Protein AF-A0A2H0JVX8-F1 (afdb_monomer)

Foldseek 3Di:
DDPPFPDKWFKFKQFWPPDPDGDTDTFIWTHDLFWIWTDDPPDIDIGGLLQFPAWDDDDQWIWTARDPRTIMIIRTPPCPVVRVSSCVSSVHDDPVCPPPDD

Nearest PDB structures (foldseek):
  3gyo-assembly1_A  TM=6.810E-01  e=8.425E-04  Saccharomyces cerevisiae
  5c16-assembly4_D  TM=7.294E-01  e=4.761E-03  Homo sapiens
  8y8y-assembly1_A  TM=6.133E-01  e=1.041E-02  Homo sapiens
  4ifs-assembly1_A  TM=5.862E-01  e=1.301E-02  Homo sapiens
  8xgc-assembly1_M  TM=6.700E-01  e=1.087E-01  Saccharomyces cerevisiae

Structure (mmCIF, N/CA/C/O backbone):
data_AF-A0A2H0JVX8-F1
#
_entry.id   AF-A0A2H0JVX8-F1
#
loop_
_atom_site.group_PDB
_atom_site.id
_atom_site.type_symbol
_atom_site.label_atom_id
_atom_site.label_alt_id
_atom_site.label_comp_id
_atom_site.label_asym_id
_atom_site.label_entity_id
_atom_site.label_seq_id
_atom_site.pdbx_PDB_ins_code
_atom_site.Cartn_x
_atom_site.Cartn_y
_atom_site.Cartn_z
_atom_site.occupancy
_atom_site.B_iso_or_equiv
_atom_site.auth_seq_id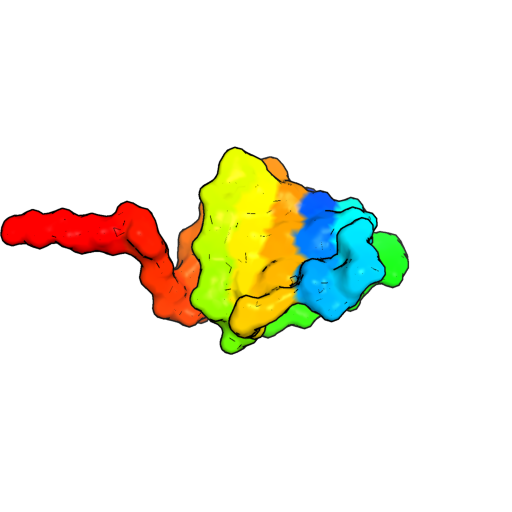
_atom_site.auth_comp_id
_atom_site.auth_asym_id
_atom_site.auth_atom_id
_atom_site.pdbx_PDB_model_num
ATOM 1 N N . MET A 1 1 ? -24.160 4.189 -13.301 1.00 36.66 1 MET A N 1
ATOM 2 C CA . MET A 1 1 ? -23.112 5.078 -12.747 1.00 36.66 1 MET A CA 1
ATOM 3 C C . MET A 1 1 ? -21.788 4.331 -12.751 1.00 36.66 1 MET A C 1
ATOM 5 O O . MET A 1 1 ? -21.650 3.356 -12.024 1.00 36.66 1 MET A O 1
ATOM 9 N N . SER A 1 2 ? -20.862 4.711 -13.632 1.00 34.97 2 SER A N 1
ATOM 10 C CA . SER A 1 2 ? -19.579 4.017 -13.789 1.00 34.97 2 SER A CA 1
ATOM 11 C C . SER A 1 2 ? -18.660 4.394 -12.623 1.00 34.97 2 SER A C 1
ATOM 13 O O . SER A 1 2 ? -18.287 5.560 -12.498 1.00 34.97 2 SER A O 1
ATOM 15 N N . ARG A 1 3 ? -18.339 3.439 -11.738 1.00 43.91 3 ARG A N 1
ATOM 16 C CA . ARG A 1 3 ? -17.329 3.616 -10.680 1.00 43.91 3 ARG A CA 1
ATOM 17 C C . ARG A 1 3 ? -15.962 3.730 -11.363 1.00 43.91 3 ARG A C 1
ATOM 19 O O . ARG A 1 3 ? -15.267 2.731 -11.528 1.00 43.91 3 ARG A O 1
ATOM 26 N N . LYS A 1 4 ? -15.609 4.929 -11.835 1.00 43.22 4 LYS A N 1
ATOM 27 C CA . LYS A 1 4 ? -14.263 5.244 -12.326 1.00 43.22 4 LYS A CA 1
ATOM 28 C C . LYS A 1 4 ? -13.296 4.991 -11.168 1.00 43.22 4 LYS A C 1
ATOM 30 O O . LYS A 1 4 ? -13.321 5.721 -10.183 1.00 43.22 4 LYS A O 1
ATOM 35 N N . GLY A 1 5 ? -12.518 3.912 -11.261 1.00 45.03 5 GLY A N 1
ATOM 36 C CA . GLY A 1 5 ? -11.388 3.680 -10.366 1.00 45.03 5 GLY A CA 1
ATOM 37 C C . GLY A 1 5 ? -10.458 4.886 -10.429 1.00 45.03 5 GLY A C 1
ATOM 38 O O . GLY A 1 5 ? -10.203 5.397 -11.522 1.00 45.03 5 GLY A O 1
ATOM 39 N N . SER A 1 6 ? -10.038 5.360 -9.261 1.00 50.28 6 SER A N 1
ATOM 40 C CA . SER A 1 6 ? -9.131 6.495 -9.126 1.00 50.28 6 SER A CA 1
ATOM 41 C C . SER A 1 6 ? -7.814 6.205 -9.858 1.00 50.28 6 SER A C 1
ATOM 43 O O . SER A 1 6 ? -7.274 5.104 -9.749 1.00 50.28 6 SER A O 1
ATOM 45 N N . ASP A 1 7 ? -7.407 7.192 -10.656 1.00 56.41 7 ASP A N 1
ATOM 46 C CA . ASP A 1 7 ? -6.214 7.392 -11.488 1.00 56.41 7 ASP A CA 1
ATOM 47 C C . ASP A 1 7 ? -5.175 6.266 -11.609 1.00 56.41 7 ASP A C 1
ATOM 49 O O . ASP A 1 7 ? -4.658 5.740 -10.634 1.00 56.41 7 ASP A O 1
ATOM 53 N N . ASN A 1 8 ? -4.756 5.971 -12.845 1.00 52.06 8 ASN A N 1
ATOM 54 C CA . ASN A 1 8 ? -3.532 5.207 -13.093 1.00 52.06 8 ASN A CA 1
ATOM 55 C C . ASN A 1 8 ? -2.321 6.067 -12.714 1.00 52.06 8 ASN A C 1
ATOM 57 O O . ASN A 1 8 ? -2.097 7.107 -13.331 1.00 52.06 8 ASN A O 1
ATOM 61 N N . ALA A 1 9 ? -1.504 5.611 -11.769 1.00 57.34 9 ALA A N 1
ATOM 62 C CA . ALA A 1 9 ? -0.262 6.285 -11.410 1.00 57.34 9 ALA A CA 1
ATOM 63 C C . ALA A 1 9 ? 0.949 5.384 -11.696 1.00 57.34 9 ALA A C 1
ATOM 65 O O . ALA A 1 9 ? 0.907 4.164 -11.508 1.00 57.34 9 ALA A O 1
ATOM 66 N N . ALA A 1 10 ? 2.030 5.990 -12.191 1.00 53.38 10 ALA A N 1
ATOM 67 C CA . ALA A 1 10 ? 3.323 5.327 -12.327 1.00 53.38 10 ALA A CA 1
ATOM 68 C C . ALA A 1 10 ? 3.941 5.155 -10.935 1.00 53.38 10 ALA A C 1
ATOM 70 O O . ALA A 1 10 ? 3.980 6.108 -10.151 1.00 53.38 10 ALA A O 1
ATOM 71 N N . VAL A 1 11 ? 4.389 3.941 -10.618 1.00 56.66 11 VAL A N 1
ATOM 72 C CA . VAL A 1 11 ? 4.792 3.554 -9.264 1.00 56.66 11 VAL A CA 1
ATOM 73 C C . VAL A 1 11 ? 6.143 2.866 -9.281 1.00 56.66 11 VAL A C 1
ATOM 75 O O . VAL A 1 11 ? 6.342 1.880 -9.982 1.00 56.66 11 VAL A O 1
ATOM 78 N N . ILE A 1 12 ? 7.058 3.365 -8.456 1.00 53.03 12 ILE A N 1
ATOM 79 C CA . ILE A 1 12 ? 8.266 2.651 -8.054 1.00 53.03 12 ILE A CA 1
ATOM 80 C C . ILE A 1 12 ? 7.937 1.993 -6.714 1.00 53.03 12 ILE A C 1
ATOM 82 O O . ILE A 1 12 ? 7.868 2.665 -5.685 1.00 53.03 12 ILE A O 1
ATOM 86 N N . MET A 1 13 ? 7.664 0.693 -6.710 1.00 57.22 13 MET A N 1
ATOM 87 C CA . MET A 1 13 ? 7.434 -0.050 -5.476 1.00 57.22 13 MET A CA 1
ATOM 88 C C . MET A 1 13 ? 8.758 -0.406 -4.814 1.00 57.22 13 MET A C 1
ATOM 90 O O . MET A 1 13 ? 9.716 -0.807 -5.469 1.00 57.22 13 MET A O 1
ATOM 94 N N . LYS A 1 14 ? 8.747 -0.374 -3.490 1.00 56.06 14 LYS A N 1
ATOM 95 C CA . LYS A 1 14 ? 9.635 -1.097 -2.592 1.00 56.06 14 LYS A CA 1
ATOM 96 C C . LYS A 1 14 ? 8.724 -2.008 -1.767 1.00 56.06 14 LYS A C 1
ATOM 98 O O . LYS A 1 14 ? 8.123 -1.600 -0.770 1.00 56.06 14 LYS A O 1
ATOM 103 N N . ALA A 1 15 ? 8.508 -3.208 -2.290 1.00 50.78 15 ALA A N 1
ATOM 104 C CA . ALA A 1 15 ? 7.472 -4.116 -1.823 1.00 50.78 15 ALA A CA 1
ATOM 105 C C . ALA A 1 15 ? 8.066 -5.099 -0.811 1.00 50.78 15 ALA A C 1
ATOM 107 O O . ALA A 1 15 ? 9.012 -5.813 -1.124 1.00 50.78 15 ALA A O 1
ATOM 108 N N . ARG A 1 16 ? 7.495 -5.121 0.395 1.00 50.03 16 ARG A N 1
ATOM 109 C CA . ARG A 1 16 ? 7.762 -6.059 1.496 1.00 50.03 16 ARG A CA 1
ATOM 110 C C . ARG A 1 16 ? 9.132 -5.990 2.178 1.00 50.03 16 ARG A C 1
ATOM 112 O O . ARG A 1 16 ? 10.144 -6.467 1.691 1.00 50.03 16 ARG A O 1
ATOM 119 N N . VAL A 1 17 ? 9.095 -5.540 3.433 1.00 49.97 17 VAL A N 1
ATOM 120 C CA . VAL A 1 17 ? 10.177 -5.675 4.435 1.00 49.97 17 VAL A CA 1
ATOM 121 C C . VAL A 1 17 ? 9.988 -6.945 5.292 1.00 49.97 17 VAL A C 1
ATOM 123 O O . VAL A 1 17 ? 10.467 -7.022 6.413 1.00 49.97 17 VAL A O 1
ATOM 126 N N . ARG A 1 18 ? 9.242 -7.950 4.807 1.00 44.62 18 ARG A N 1
ATOM 127 C CA . ARG A 1 18 ? 8.984 -9.198 5.559 1.00 44.62 18 ARG A CA 1
ATOM 128 C C . ARG A 1 18 ? 10.061 -10.272 5.365 1.00 44.62 18 ARG A C 1
ATOM 130 O O . ARG A 1 18 ? 10.082 -11.254 6.093 1.00 44.62 18 ARG A O 1
ATOM 137 N N . VAL A 1 19 ? 10.953 -10.081 4.397 1.00 43.62 19 VAL A N 1
ATOM 138 C CA . VAL A 1 19 ? 12.059 -10.988 4.065 1.00 43.62 19 VAL A CA 1
ATOM 139 C C . VAL A 1 19 ? 13.337 -10.144 4.034 1.00 43.62 19 VAL A C 1
ATOM 141 O O . VAL A 1 19 ? 13.265 -8.994 3.591 1.00 43.62 19 VAL A O 1
ATOM 144 N N . PRO A 1 20 ? 14.507 -10.637 4.479 1.00 38.22 20 PRO A N 1
ATOM 145 C CA . PRO A 1 20 ? 15.765 -9.936 4.251 1.00 38.22 20 PRO A CA 1
ATOM 146 C C . PRO A 1 20 ? 16.001 -9.851 2.736 1.00 38.22 20 PRO A C 1
ATOM 148 O O . PRO A 1 20 ? 16.396 -10.821 2.099 1.00 38.22 20 PRO A O 1
ATOM 151 N N . GLY A 1 21 ? 15.663 -8.709 2.141 1.00 51.28 21 GLY A N 1
ATOM 152 C CA . GLY A 1 21 ? 15.678 -8.522 0.694 1.00 51.28 21 GLY A CA 1
ATOM 153 C C . GLY A 1 21 ? 14.707 -7.427 0.283 1.00 51.28 21 GLY A C 1
ATOM 154 O O . GLY A 1 21 ? 13.513 -7.653 0.131 1.00 51.28 21 GLY A O 1
ATOM 155 N N . MET A 1 22 ? 15.222 -6.212 0.131 1.00 57.47 22 MET A N 1
ATOM 156 C CA . MET A 1 22 ? 14.468 -5.092 -0.416 1.00 57.47 22 MET A CA 1
ATOM 157 C C . MET A 1 22 ? 14.442 -5.222 -1.942 1.00 57.47 22 MET A C 1
ATOM 159 O O . MET A 1 22 ? 15.473 -5.020 -2.580 1.00 57.47 22 MET A O 1
ATOM 163 N N . PHE A 1 23 ? 13.285 -5.529 -2.528 1.00 57.16 23 PHE A N 1
ATOM 164 C CA . PHE A 1 23 ? 13.125 -5.556 -3.983 1.00 57.16 23 PHE A CA 1
ATOM 165 C C . PHE A 1 23 ? 12.432 -4.280 -4.469 1.00 57.16 23 PHE A C 1
ATOM 167 O O . PHE A 1 23 ? 11.440 -3.831 -3.885 1.00 57.16 23 PHE A O 1
ATOM 174 N N . PHE A 1 24 ? 12.977 -3.691 -5.534 1.00 62.16 24 PHE A N 1
ATOM 175 C CA . PHE A 1 24 ? 12.376 -2.559 -6.230 1.00 62.16 24 PHE A CA 1
ATOM 176 C C . PHE A 1 24 ? 11.648 -3.062 -7.471 1.00 62.16 24 PHE A C 1
ATOM 178 O O . PHE A 1 24 ? 12.231 -3.795 -8.266 1.00 62.16 24 PHE A O 1
ATOM 185 N N . ILE A 1 25 ? 10.392 -2.659 -7.641 1.00 63.50 25 ILE A N 1
ATOM 186 C CA . ILE A 1 25 ? 9.585 -3.000 -8.816 1.00 63.50 25 ILE A CA 1
ATOM 187 C C . ILE A 1 25 ? 9.158 -1.696 -9.475 1.00 63.50 25 ILE A C 1
ATOM 189 O O . ILE A 1 25 ? 8.607 -0.812 -8.820 1.00 63.50 25 ILE A O 1
ATOM 193 N N . PHE A 1 26 ? 9.415 -1.565 -10.771 1.00 67.94 26 PHE A N 1
ATOM 194 C CA . PHE A 1 26 ? 9.018 -0.402 -11.556 1.00 67.94 26 PHE A CA 1
ATOM 195 C C . PHE A 1 26 ? 7.767 -0.768 -12.333 1.00 67.94 26 PHE A C 1
ATOM 197 O O . PHE A 1 26 ? 7.814 -1.652 -13.171 1.00 67.94 26 PHE A O 1
ATOM 204 N N . GLY A 1 27 ? 6.638 -0.123 -12.061 1.00 74.88 27 GLY A N 1
ATOM 205 C CA . GLY A 1 27 ? 5.389 -0.545 -12.675 1.00 74.88 27 GLY A CA 1
ATOM 206 C C . GLY A 1 27 ? 4.282 0.490 -12.611 1.00 74.88 27 GLY A C 1
ATOM 207 O O . GLY A 1 27 ? 4.489 1.692 -12.433 1.00 74.88 27 GLY A O 1
ATOM 208 N N . ARG A 1 28 ? 3.061 0.002 -12.788 1.00 79.69 28 ARG A N 1
ATOM 209 C CA . ARG A 1 28 ? 1.829 0.775 -12.635 1.00 79.69 28 ARG A CA 1
ATOM 210 C C . ARG A 1 28 ? 1.097 0.279 -11.408 1.00 79.69 28 ARG A C 1
ATOM 212 O O . ARG A 1 28 ? 0.988 -0.931 -11.219 1.00 79.69 28 ARG A O 1
ATOM 219 N N . ALA A 1 29 ? 0.540 1.200 -10.635 1.00 82.06 29 ALA A N 1
ATOM 220 C CA . ALA A 1 29 ? -0.442 0.865 -9.620 1.00 82.06 29 ALA A CA 1
ATOM 221 C C . ALA A 1 29 ? -1.785 1.484 -9.970 1.00 82.06 29 ALA A C 1
ATOM 223 O O . ALA A 1 29 ? -1.875 2.566 -10.558 1.00 82.06 29 ALA A O 1
ATOM 224 N N . ARG A 1 30 ? -2.836 0.792 -9.545 1.00 85.81 30 ARG A N 1
ATOM 225 C CA . ARG A 1 30 ? -4.211 1.257 -9.626 1.00 85.81 30 ARG A CA 1
ATOM 226 C C . ARG A 1 30 ? -4.888 1.081 -8.277 1.00 85.81 30 ARG A C 1
ATOM 228 O O . ARG A 1 30 ? -4.897 -0.027 -7.738 1.00 85.81 30 ARG A O 1
ATOM 235 N N . LEU A 1 31 ? -5.489 2.155 -7.780 1.00 85.88 31 LEU A N 1
ATOM 236 C CA . LEU A 1 31 ? -6.329 2.133 -6.593 1.00 85.88 31 LEU A CA 1
ATOM 237 C C . LEU A 1 31 ? -7.769 1.834 -7.010 1.00 85.88 31 LEU A C 1
ATOM 239 O O . LEU A 1 31 ? -8.389 2.563 -7.784 1.00 85.88 31 LEU A O 1
ATOM 243 N N . LEU A 1 32 ? -8.304 0.731 -6.505 1.00 88.25 32 LEU A N 1
ATOM 244 C CA . LEU A 1 32 ? -9.717 0.398 -6.597 1.00 88.25 32 LEU A CA 1
ATOM 245 C C . LEU A 1 32 ? -10.385 0.600 -5.238 1.00 88.25 32 LEU A C 1
ATOM 247 O O . LEU A 1 32 ? -9.728 0.763 -4.217 1.00 88.25 32 LEU A O 1
ATOM 251 N N . HIS A 1 33 ? -11.714 0.548 -5.244 1.00 87.69 33 HIS A N 1
ATOM 252 C CA . HIS A 1 33 ? -12.537 0.726 -4.048 1.00 87.69 33 HIS A CA 1
ATOM 253 C C . HIS A 1 33 ? -12.252 -0.271 -2.911 1.00 87.69 33 HIS A C 1
ATOM 255 O O . HIS A 1 33 ? -12.591 0.015 -1.772 1.00 87.69 33 HIS A O 1
ATOM 261 N N . ASP A 1 34 ? -11.672 -1.433 -3.211 1.00 89.69 34 ASP A N 1
ATOM 262 C CA . ASP A 1 34 ? -11.468 -2.537 -2.269 1.00 89.69 34 ASP A CA 1
ATOM 263 C C . ASP A 1 34 ? -10.030 -3.077 -2.252 1.00 89.69 34 ASP A C 1
ATOM 265 O O . ASP A 1 34 ? -9.679 -3.893 -1.400 1.00 89.69 34 ASP A O 1
ATOM 269 N N . ARG A 1 35 ? -9.186 -2.656 -3.198 1.00 90.00 35 ARG A N 1
ATOM 270 C CA . ARG A 1 35 ? -7.828 -3.183 -3.358 1.00 90.00 35 ARG A CA 1
ATOM 271 C C . ARG A 1 35 ? -6.914 -2.221 -4.104 1.00 90.00 35 ARG A C 1
ATOM 273 O O . ARG A 1 35 ? -7.365 -1.410 -4.910 1.00 90.00 35 ARG A O 1
ATOM 280 N N . ILE A 1 36 ? -5.616 -2.402 -3.927 1.00 88.38 36 ILE A N 1
ATOM 281 C CA . ILE A 1 36 ? -4.578 -1.809 -4.767 1.00 88.38 36 ILE A CA 1
ATOM 282 C C . ILE A 1 36 ? -4.023 -2.920 -5.648 1.00 88.38 36 ILE A C 1
ATOM 284 O O . ILE A 1 36 ? -3.720 -4.012 -5.173 1.00 88.38 36 ILE A O 1
ATOM 288 N N . ILE A 1 37 ? -3.927 -2.661 -6.947 1.00 87.69 37 ILE A N 1
ATOM 289 C CA . ILE A 1 37 ? -3.319 -3.586 -7.903 1.00 87.69 37 ILE A CA 1
ATOM 290 C C . ILE A 1 37 ? -2.021 -2.967 -8.367 1.00 87.69 37 ILE A C 1
ATOM 292 O O . ILE A 1 37 ? -2.027 -1.811 -8.787 1.00 87.69 37 ILE A O 1
ATOM 296 N N . ILE A 1 38 ? -0.945 -3.743 -8.339 1.00 83.75 38 ILE A N 1
ATOM 297 C CA . ILE A 1 38 ? 0.353 -3.298 -8.813 1.00 83.75 38 ILE A CA 1
ATOM 298 C C . ILE A 1 38 ? 0.887 -4.293 -9.830 1.00 83.75 38 ILE A C 1
ATOM 300 O O . ILE A 1 38 ? 0.817 -5.504 -9.628 1.00 83.75 38 ILE A O 1
ATOM 304 N N . THR A 1 39 ? 1.335 -3.776 -10.966 1.00 82.62 39 THR A N 1
ATOM 305 C CA . THR A 1 39 ? 1.706 -4.572 -12.137 1.00 82.62 39 THR A CA 1
ATOM 306 C C . THR A 1 39 ? 2.966 -4.032 -12.789 1.00 82.62 39 THR A C 1
ATOM 308 O O . THR A 1 39 ? 3.055 -2.831 -13.047 1.00 82.62 39 THR A O 1
ATOM 311 N N . ASP A 1 40 ? 3.870 -4.939 -13.129 1.00 81.94 40 ASP A N 1
ATOM 312 C CA . ASP A 1 40 ? 5.017 -4.762 -14.023 1.00 81.94 40 ASP A CA 1
ATOM 313 C C . ASP A 1 40 ? 5.050 -5.946 -15.021 1.00 81.94 40 ASP A C 1
ATOM 315 O O . ASP A 1 40 ? 4.237 -6.866 -14.916 1.00 81.94 40 ASP A O 1
ATOM 319 N N . LEU A 1 41 ? 5.958 -5.931 -15.999 1.00 78.19 41 LEU A N 1
ATOM 320 C CA . LEU A 1 41 ? 6.145 -6.947 -17.042 1.00 78.19 41 LEU A CA 1
ATOM 321 C C . LEU A 1 41 ? 6.130 -8.392 -16.522 1.00 78.19 41 LEU A C 1
ATOM 323 O O . LEU A 1 41 ? 5.557 -9.260 -17.176 1.00 78.19 41 LEU A O 1
ATOM 327 N N . PHE A 1 42 ? 6.715 -8.648 -15.350 1.00 79.62 42 PHE A N 1
ATOM 328 C CA . PHE A 1 42 ? 6.819 -9.996 -14.769 1.00 79.62 42 PHE A CA 1
ATOM 329 C C . PHE A 1 42 ? 6.241 -10.102 -13.358 1.00 79.62 42 PHE A C 1
ATOM 331 O O . PHE A 1 42 ? 6.421 -11.114 -12.682 1.00 79.62 42 PHE A O 1
ATOM 338 N N . TYR A 1 43 ? 5.557 -9.059 -12.892 1.00 78.69 43 TYR A N 1
ATOM 339 C CA . TYR A 1 43 ? 5.116 -8.966 -11.511 1.00 78.69 43 TYR A CA 1
ATOM 340 C C . TYR A 1 43 ? 3.674 -8.489 -11.420 1.00 78.69 43 TYR A C 1
ATOM 342 O O . TYR A 1 43 ? 3.273 -7.523 -12.069 1.00 78.69 43 TYR A O 1
ATOM 350 N N . ARG A 1 44 ? 2.892 -9.147 -10.564 1.00 85.38 44 ARG A N 1
ATOM 351 C CA . ARG A 1 44 ? 1.544 -8.712 -10.214 1.00 85.38 44 ARG A CA 1
ATOM 352 C C . ARG A 1 44 ? 1.286 -8.952 -8.737 1.00 85.38 44 ARG A C 1
ATOM 354 O O . ARG A 1 44 ? 1.310 -10.091 -8.285 1.00 85.38 44 ARG A O 1
ATOM 361 N N . GLU A 1 45 ? 0.937 -7.888 -8.030 1.00 83.06 45 GLU A N 1
ATOM 362 C CA . GLU A 1 45 ? 0.518 -7.932 -6.633 1.00 83.06 45 GLU A CA 1
ATOM 363 C C . GLU A 1 45 ? -0.860 -7.297 -6.472 1.00 83.06 45 GLU A C 1
ATOM 365 O O . GLU A 1 45 ? -1.222 -6.330 -7.149 1.00 83.06 45 GLU A O 1
ATOM 370 N N . VAL A 1 46 ? -1.654 -7.886 -5.584 1.00 87.62 46 VAL A N 1
ATOM 371 C CA . VAL A 1 46 ? -2.960 -7.370 -5.192 1.00 87.62 46 VAL A CA 1
ATOM 372 C C . VAL A 1 46 ? -2.943 -7.221 -3.684 1.00 87.62 46 VAL A C 1
ATOM 374 O O . VAL A 1 46 ? -2.775 -8.207 -2.978 1.00 87.62 46 VAL A O 1
ATOM 377 N N . ILE A 1 47 ? -3.136 -5.993 -3.219 1.00 87.25 47 ILE A N 1
ATOM 378 C CA . ILE A 1 47 ? -3.179 -5.637 -1.804 1.00 87.25 47 ILE A CA 1
ATOM 379 C C . ILE A 1 47 ? -4.638 -5.340 -1.452 1.00 87.25 47 ILE A C 1
ATOM 381 O O . ILE A 1 47 ? -5.175 -4.331 -1.925 1.00 87.25 47 ILE A O 1
ATOM 385 N N . PRO A 1 48 ? -5.314 -6.187 -0.664 1.00 90.25 48 PRO A N 1
ATOM 386 C CA . PRO A 1 48 ? -6.654 -5.892 -0.173 1.00 90.25 48 PRO A CA 1
ATOM 387 C C . PRO A 1 48 ? -6.637 -4.676 0.757 1.00 90.25 48 PRO A C 1
ATOM 389 O O . PRO A 1 48 ? -5.817 -4.594 1.670 1.00 90.25 48 PRO A O 1
ATOM 392 N N . LEU A 1 49 ? -7.567 -3.734 0.575 1.00 89.69 49 LEU A N 1
ATOM 393 C CA . LEU A 1 49 ? -7.665 -2.569 1.464 1.00 89.69 49 LEU A CA 1
ATOM 394 C C . LEU A 1 49 ? -8.074 -2.950 2.893 1.00 89.69 49 LEU A C 1
ATOM 396 O O . LEU A 1 49 ? -7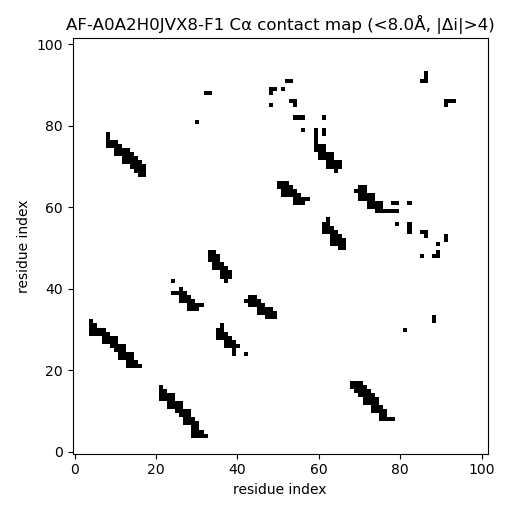.770 -2.215 3.826 1.00 89.69 49 LEU A O 1
ATOM 400 N N . SER A 1 50 ? -8.704 -4.114 3.075 1.00 89.88 50 SER A N 1
ATOM 401 C CA . SER A 1 50 ? -9.026 -4.682 4.389 1.00 89.88 50 SER A CA 1
ATOM 402 C C . SER A 1 50 ? -7.797 -5.050 5.222 1.00 89.88 50 SER A C 1
ATOM 404 O O . SER A 1 50 ? -7.912 -5.181 6.435 1.00 89.88 50 SER A O 1
ATOM 406 N N . GLU A 1 51 ? -6.637 -5.240 4.589 1.00 89.50 51 GLU A N 1
ATOM 407 C CA . GLU A 1 51 ? -5.379 -5.524 5.287 1.00 89.50 51 GLU A CA 1
ATOM 408 C C . GLU A 1 51 ? -4.662 -4.236 5.706 1.00 89.50 51 GLU A C 1
ATOM 410 O O . GLU A 1 51 ? -3.791 -4.262 6.568 1.00 89.50 51 GLU A O 1
ATOM 415 N N . VAL A 1 52 ? -5.025 -3.082 5.139 1.00 89.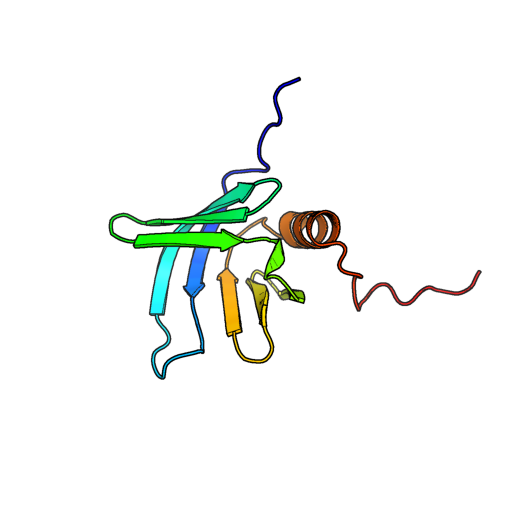75 52 VAL A N 1
ATOM 416 C CA . VAL A 1 52 ? -4.318 -1.827 5.398 1.00 89.75 52 VAL A CA 1
ATOM 417 C C . VAL A 1 52 ? -4.630 -1.311 6.803 1.00 89.75 52 VAL A C 1
ATOM 419 O O . VAL A 1 52 ? -5.746 -0.896 7.103 1.00 89.75 52 VAL A O 1
ATOM 422 N N . THR A 1 53 ? -3.609 -1.268 7.656 1.00 90.06 53 THR A N 1
ATOM 423 C CA . THR A 1 53 ? -3.700 -0.783 9.041 1.00 90.06 53 THR A CA 1
ATOM 424 C C . THR A 1 53 ? -3.251 0.665 9.199 1.00 90.06 53 THR A C 1
ATOM 426 O O . THR A 1 53 ? -3.670 1.348 10.130 1.00 90.06 53 THR A O 1
ATOM 429 N N . ALA A 1 54 ? -2.397 1.156 8.300 1.00 88.50 54 ALA A N 1
ATOM 430 C CA . ALA A 1 54 ? -1.946 2.541 8.298 1.00 88.50 54 ALA A CA 1
ATOM 431 C C . ALA A 1 54 ? -1.493 2.971 6.903 1.00 88.50 54 ALA A C 1
ATOM 433 O O . ALA A 1 54 ? -0.974 2.171 6.124 1.00 88.50 54 ALA A O 1
ATOM 434 N N . VAL A 1 55 ? -1.625 4.266 6.618 1.00 88.25 55 VAL A N 1
ATOM 435 C CA . VAL A 1 55 ? -1.071 4.882 5.413 1.00 88.25 55 VAL A CA 1
ATOM 436 C C . VAL A 1 55 ? -0.455 6.235 5.746 1.00 88.25 55 VAL A C 1
ATOM 438 O O . VAL A 1 55 ? -1.046 7.055 6.450 1.00 88.25 55 VAL A O 1
ATOM 441 N N . THR A 1 56 ? 0.756 6.471 5.252 1.00 86.88 56 THR A N 1
ATOM 442 C CA . THR A 1 56 ? 1.475 7.737 5.430 1.00 86.88 56 THR A CA 1
ATOM 443 C C . THR A 1 56 ? 2.041 8.215 4.101 1.00 86.88 56 THR A C 1
ATOM 445 O O . THR A 1 56 ? 2.322 7.415 3.211 1.00 86.88 56 THR A O 1
ATOM 448 N N . TRP A 1 57 ? 2.183 9.530 3.961 1.00 84.56 57 TRP A N 1
ATOM 449 C CA . TRP A 1 57 ? 2.780 10.169 2.792 1.00 84.56 57 TRP A CA 1
ATOM 450 C C . TRP A 1 57 ? 3.977 11.002 3.246 1.00 84.56 57 TRP A C 1
ATOM 452 O O . TRP A 1 57 ? 3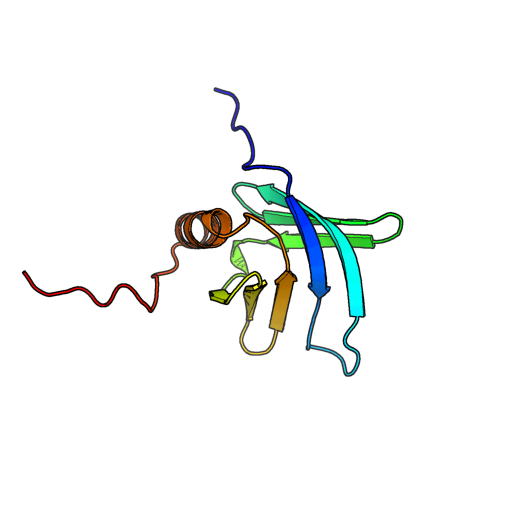.814 11.880 4.095 1.00 84.56 57 TRP A O 1
ATOM 462 N N . GLN A 1 58 ? 5.166 10.725 2.712 1.00 82.19 58 GLN A N 1
ATOM 463 C CA . GLN A 1 58 ? 6.393 11.453 3.037 1.00 82.19 58 GLN A CA 1
ATOM 464 C C . GLN A 1 58 ? 7.159 11.803 1.756 1.00 82.19 58 GLN A C 1
ATOM 466 O O . GLN A 1 58 ? 7.677 10.922 1.073 1.00 82.19 58 GLN A O 1
ATOM 471 N N . GLY A 1 59 ? 7.253 13.098 1.440 1.00 80.94 59 GLY A N 1
ATOM 472 C CA . GLY A 1 59 ? 7.888 13.584 0.212 1.00 80.94 59 GLY A CA 1
ATOM 473 C C . GLY A 1 59 ? 7.118 13.134 -1.032 1.00 80.94 59 GLY A C 1
ATOM 474 O O . GLY A 1 59 ? 6.119 13.748 -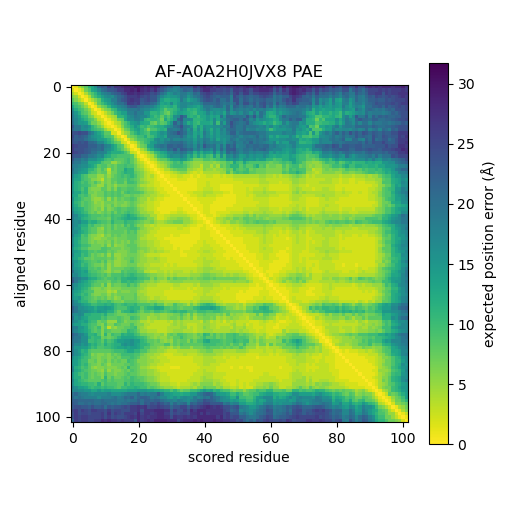1.394 1.00 80.94 59 GLY A O 1
ATOM 475 N N . GLU A 1 60 ? 7.573 12.040 -1.644 1.00 78.94 60 GLU A N 1
ATOM 476 C CA . GLU A 1 60 ? 6.950 11.377 -2.805 1.00 78.94 60 GLU A CA 1
ATOM 477 C C . GLU A 1 60 ? 6.661 9.882 -2.548 1.00 78.94 60 GLU A C 1
ATOM 479 O O . GLU A 1 60 ? 6.425 9.110 -3.480 1.00 78.94 60 GLU A O 1
ATOM 484 N N . GLU A 1 61 ? 6.736 9.450 -1.287 1.00 81.94 61 GLU A N 1
ATOM 485 C CA . GLU A 1 61 ? 6.543 8.062 -0.874 1.00 81.94 61 GLU A CA 1
ATOM 486 C C . GLU A 1 61 ? 5.217 7.885 -0.133 1.00 81.94 61 GLU A C 1
ATOM 488 O O . GLU A 1 61 ? 5.015 8.428 0.955 1.00 81.94 61 GLU A O 1
ATOM 493 N N . LEU A 1 62 ? 4.344 7.053 -0.693 1.00 84.12 62 LEU A N 1
ATOM 494 C CA . LEU A 1 62 ? 3.188 6.480 -0.025 1.00 84.12 62 LEU A CA 1
ATOM 495 C C . LEU A 1 62 ? 3.625 5.197 0.680 1.00 84.12 62 LEU A C 1
ATOM 497 O O . LEU A 1 62 ? 4.067 4.241 0.047 1.00 84.12 62 LEU A O 1
ATOM 501 N N . ARG A 1 63 ? 3.503 5.156 2.000 1.00 85.06 63 ARG A N 1
ATOM 502 C CA . ARG A 1 63 ? 3.812 3.968 2.798 1.00 85.06 63 ARG A CA 1
ATOM 503 C C . ARG A 1 63 ? 2.519 3.378 3.319 1.00 85.06 63 ARG A C 1
ATOM 505 O O . ARG A 1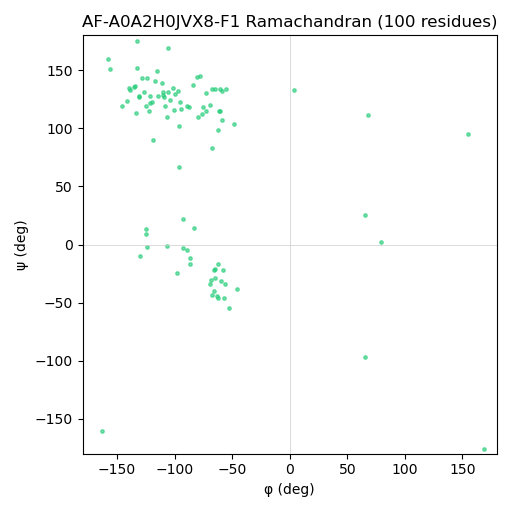 63 ? 1.740 4.091 3.945 1.00 85.06 63 ARG A O 1
ATOM 512 N N . ILE A 1 64 ? 2.321 2.094 3.069 1.00 86.12 64 ILE A N 1
ATOM 513 C CA . ILE A 1 64 ? 1.123 1.330 3.398 1.00 86.12 64 ILE A CA 1
ATOM 514 C C . ILE A 1 64 ? 1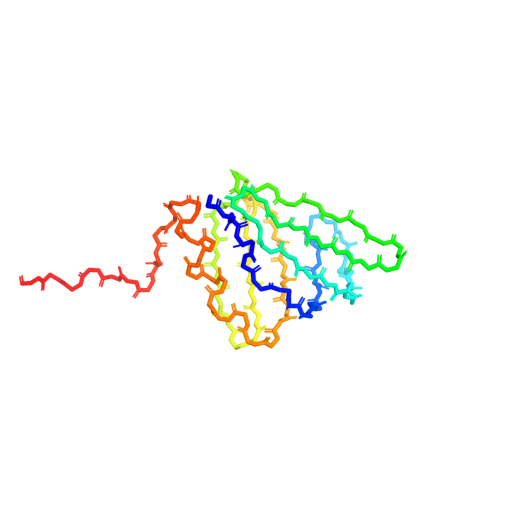.544 0.204 4.342 1.00 86.12 64 ILE A C 1
ATOM 516 O O . ILE A 1 64 ? 2.408 -0.601 4.001 1.00 86.12 64 ILE A O 1
ATOM 520 N N . SER A 1 65 ? 0.954 0.147 5.529 1.00 87.19 65 SER A N 1
ATOM 521 C CA . SER A 1 65 ? 1.146 -0.953 6.478 1.00 87.19 65 SER A CA 1
ATOM 522 C C . SER A 1 65 ? -0.001 -1.948 6.328 1.00 87.19 65 SER A C 1
ATOM 524 O O . SER A 1 65 ? -1.149 -1.518 6.312 1.00 87.19 65 SER A O 1
ATOM 526 N N . LEU A 1 66 ? 0.296 -3.247 6.234 1.00 83.69 66 LEU A N 1
ATOM 527 C CA . LEU A 1 66 ? -0.699 -4.324 6.054 1.00 83.69 66 LEU A CA 1
ATOM 528 C C . LEU A 1 66 ? -0.924 -5.172 7.325 1.00 83.69 66 LEU A C 1
ATOM 530 O O . LEU A 1 66 ? -1.699 -6.119 7.354 1.00 83.69 66 LEU A O 1
ATOM 534 N N . GLY A 1 67 ? -0.190 -4.865 8.394 1.00 74.56 67 GLY A N 1
ATOM 535 C CA . GLY A 1 67 ? -0.152 -5.631 9.638 1.00 74.56 67 GLY A CA 1
ATOM 536 C C . GLY A 1 67 ? 0.999 -5.149 10.526 1.00 74.56 67 GLY A C 1
ATOM 537 O O . GLY A 1 67 ? 1.678 -4.189 10.152 1.00 74.56 67 GLY A O 1
ATOM 538 N N . PRO A 1 68 ? 1.254 -5.787 11.683 1.00 69.31 68 PRO A N 1
ATOM 539 C CA . PRO A 1 68 ? 2.252 -5.310 12.648 1.00 69.31 68 PRO A CA 1
ATOM 540 C C . PRO A 1 68 ? 3.675 -5.230 12.069 1.00 69.31 68 PRO A C 1
ATOM 542 O O . PRO A 1 68 ? 4.436 -4.331 12.422 1.00 69.31 68 PRO A O 1
ATOM 545 N N . GLU A 1 69 ? 4.012 -6.112 11.127 1.00 69.81 69 GLU A N 1
ATOM 546 C CA . GLU A 1 69 ? 5.372 -6.231 10.578 1.00 69.81 69 GLU A CA 1
ATOM 547 C C . GLU A 1 69 ? 5.438 -6.075 9.055 1.00 69.81 69 GLU A C 1
ATOM 549 O O . GLU A 1 69 ? 6.515 -6.099 8.463 1.00 69.81 69 GLU A O 1
ATOM 554 N N . GLU A 1 70 ? 4.294 -5.906 8.389 1.00 76.56 70 GLU A N 1
ATOM 555 C CA . GLU A 1 70 ? 4.245 -5.836 6.934 1.00 76.56 70 GLU A CA 1
ATOM 556 C C . GLU A 1 70 ? 4.045 -4.408 6.448 1.00 76.56 70 GLU A C 1
ATOM 558 O O . GLU A 1 70 ? 3.084 -3.729 6.816 1.00 76.56 70 GLU A O 1
ATOM 563 N N . ARG A 1 71 ? 4.968 -3.962 5.593 1.00 73.25 71 ARG A N 1
ATOM 564 C CA 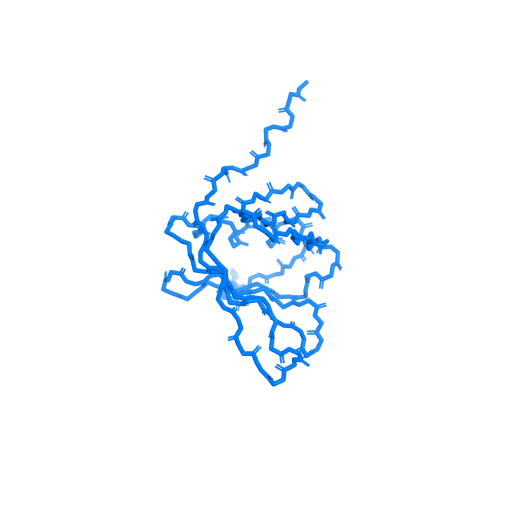. ARG A 1 71 ? 4.947 -2.633 4.989 1.00 73.25 71 ARG A CA 1
ATOM 565 C C . ARG A 1 71 ? 5.241 -2.718 3.498 1.00 73.25 71 ARG A C 1
ATOM 567 O O . ARG A 1 71 ? 6.177 -3.401 3.075 1.00 73.25 71 ARG A O 1
ATOM 574 N N . VAL A 1 72 ? 4.464 -1.966 2.734 1.00 79.44 72 VAL A N 1
ATOM 575 C CA . VAL A 1 72 ? 4.624 -1.717 1.305 1.00 79.44 72 VAL A CA 1
ATOM 576 C C . VAL A 1 72 ? 4.941 -0.238 1.133 1.00 79.44 72 VAL A C 1
ATOM 578 O O . VAL A 1 72 ? 4.246 0.629 1.660 1.00 79.44 72 VAL A O 1
ATOM 581 N N . MET A 1 73 ? 6.011 0.068 0.413 1.00 76.69 73 MET A N 1
ATOM 582 C CA . MET A 1 73 ? 6.376 1.439 0.080 1.00 76.69 73 MET A CA 1
ATOM 583 C C . MET A 1 73 ? 6.165 1.655 -1.413 1.00 76.69 73 MET A C 1
ATOM 585 O O . MET A 1 73 ? 6.663 0.888 -2.227 1.00 76.69 73 MET A O 1
ATOM 589 N N . LEU A 1 74 ? 5.446 2.705 -1.782 1.00 78.12 74 LEU A N 1
ATOM 590 C CA . LEU A 1 74 ? 5.174 3.095 -3.158 1.00 78.12 74 LEU A CA 1
ATOM 591 C C . LEU A 1 74 ? 5.695 4.518 -3.356 1.00 78.12 74 LEU A C 1
ATOM 593 O O . LEU A 1 74 ? 5.195 5.454 -2.745 1.00 78.12 74 LEU A O 1
ATOM 597 N N . ARG A 1 75 ? 6.698 4.711 -4.207 1.00 76.25 75 ARG A N 1
ATOM 598 C CA . ARG A 1 75 ? 7.162 6.039 -4.616 1.00 76.25 75 ARG A CA 1
ATOM 599 C C . ARG A 1 75 ? 6.472 6.416 -5.920 1.00 76.25 75 ARG A C 1
ATOM 601 O O . ARG A 1 75 ? 6.630 5.734 -6.930 1.00 76.25 75 ARG A O 1
ATOM 608 N N . MET A 1 76 ? 5.670 7.473 -5.889 1.00 73.38 76 MET A N 1
ATOM 609 C CA . MET A 1 76 ? 4.739 7.807 -6.968 1.00 73.38 76 MET A CA 1
ATOM 610 C C . MET A 1 76 ? 4.619 9.322 -7.098 1.00 73.38 76 MET A C 1
ATOM 612 O O . MET A 1 76 ? 4.151 9.979 -6.176 1.00 73.38 76 MET A O 1
ATOM 616 N N . ARG A 1 77 ? 4.958 9.922 -8.240 1.00 66.19 77 ARG A N 1
ATOM 617 C CA . ARG A 1 77 ? 4.679 11.357 -8.415 1.00 66.19 77 ARG A CA 1
ATOM 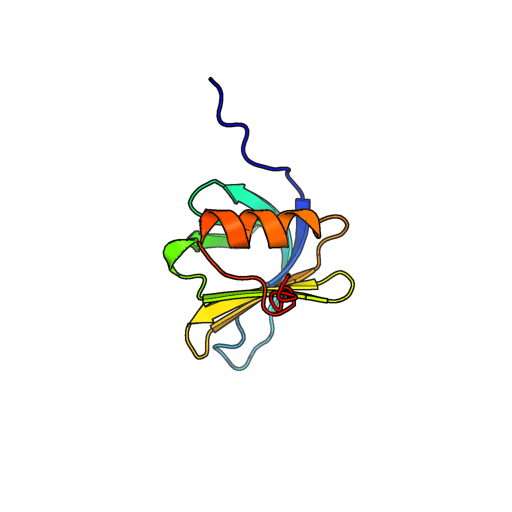618 C C . ARG A 1 77 ? 3.173 11.611 -8.483 1.00 66.19 77 ARG A C 1
ATOM 620 O O . ARG A 1 77 ? 2.460 10.913 -9.194 1.00 66.19 77 ARG A O 1
ATOM 627 N N . GLY A 1 78 ? 2.698 12.618 -7.748 1.00 64.31 78 GLY A N 1
ATOM 628 C CA . GLY A 1 78 ? 1.294 13.050 -7.773 1.00 64.31 78 GLY A CA 1
ATOM 629 C C . GLY A 1 78 ? 0.317 12.190 -6.960 1.00 64.31 78 GLY A C 1
ATOM 630 O O . GLY A 1 78 ? -0.867 12.505 -6.915 1.00 64.31 78 GLY A O 1
ATOM 631 N N . ALA A 1 79 ? 0.783 11.154 -6.256 1.00 67.38 79 ALA A N 1
ATOM 632 C CA . ALA A 1 79 ? -0.087 10.254 -5.490 1.00 67.38 79 ALA A CA 1
ATOM 633 C C . ALA A 1 79 ? -0.459 10.758 -4.085 1.00 67.38 79 ALA A C 1
ATOM 635 O O . ALA A 1 79 ? -0.990 9.998 -3.278 1.00 67.38 79 ALA A O 1
ATOM 636 N N . GLY A 1 80 ? -0.233 12.039 -3.775 1.00 70.94 80 GLY A N 1
ATOM 637 C CA . GLY A 1 80 ? -0.650 12.618 -2.492 1.00 70.94 80 GLY A CA 1
ATOM 638 C C . GLY A 1 80 ? -2.156 12.451 -2.233 1.00 70.94 80 GLY A C 1
ATOM 639 O O . GLY A 1 80 ? -2.563 12.181 -1.105 1.00 70.94 80 GLY A O 1
ATOM 640 N N . ALA A 1 81 ? -2.978 12.501 -3.289 1.00 78.94 81 ALA A N 1
ATOM 641 C CA . ALA A 1 81 ? -4.421 12.263 -3.210 1.00 78.94 81 ALA A CA 1
ATOM 642 C C . ALA A 1 81 ? -4.781 10.820 -2.804 1.00 78.94 81 ALA A C 1
ATOM 644 O O . ALA A 1 81 ? -5.804 10.595 -2.158 1.00 78.94 81 ALA A O 1
ATOM 645 N N . TRP A 1 82 ? -3.931 9.838 -3.125 1.00 84.06 82 TRP A N 1
ATOM 646 C CA . TRP A 1 82 ? -4.179 8.441 -2.771 1.00 84.06 82 TRP A CA 1
ATOM 647 C C . TRP A 1 82 ? -4.101 8.190 -1.271 1.00 84.06 82 TRP A C 1
ATOM 649 O O . TRP A 1 82 ? -4.827 7.328 -0.789 1.00 84.06 82 TRP A O 1
ATOM 659 N N . LYS A 1 83 ? -3.279 8.941 -0.518 1.00 86.94 83 LYS A N 1
ATOM 660 C CA . LYS A 1 83 ? -3.266 8.846 0.952 1.00 86.94 83 LYS A CA 1
ATOM 661 C C . LYS A 1 83 ? -4.684 9.032 1.492 1.00 86.94 83 LYS A C 1
ATOM 663 O O . LYS A 1 83 ? -5.188 8.163 2.197 1.00 86.94 83 LYS A O 1
ATOM 668 N N . PHE A 1 84 ? -5.323 10.139 1.121 1.00 84.81 84 PHE A N 1
ATOM 669 C CA . PHE A 1 84 ? -6.655 10.492 1.606 1.00 84.81 84 PHE A CA 1
ATOM 670 C C . PHE A 1 84 ? -7.721 9.504 1.130 1.00 84.81 84 PHE A C 1
ATOM 672 O O . PHE A 1 84 ? -8.586 9.113 1.909 1.00 84.81 84 PHE A O 1
ATOM 679 N N . GLU A 1 85 ? -7.636 9.054 -0.123 1.00 87.44 85 GLU A N 1
ATOM 680 C CA . GLU A 1 85 ? -8.593 8.085 -0.657 1.00 87.44 85 GLU A CA 1
ATOM 681 C C . GLU A 1 85 ? -8.459 6.713 0.022 1.00 87.44 85 GLU A C 1
ATOM 683 O O . GLU A 1 85 ? -9.464 6.134 0.423 1.00 87.44 85 GLU A O 1
ATOM 688 N N . ILE A 1 86 ? -7.237 6.216 0.244 1.00 88.69 86 ILE A N 1
ATOM 689 C CA . ILE A 1 86 ? -7.001 4.965 0.983 1.00 88.69 86 ILE A CA 1
ATOM 690 C C . ILE A 1 86 ? -7.489 5.102 2.426 1.00 88.69 86 ILE A C 1
ATOM 692 O O . ILE A 1 86 ? -8.181 4.215 2.911 1.00 88.69 86 ILE A O 1
ATOM 696 N N . GLN A 1 87 ? -7.203 6.220 3.105 1.00 89.38 87 GLN A N 1
ATOM 697 C CA . GLN A 1 87 ? -7.715 6.462 4.460 1.00 89.38 87 GLN A CA 1
ATOM 698 C C . GLN A 1 87 ? -9.240 6.394 4.505 1.00 89.38 87 GLN A C 1
ATOM 700 O O . GLN A 1 87 ? -9.803 5.715 5.360 1.00 89.38 87 GLN A O 1
ATOM 705 N N . ARG A 1 88 ? -9.906 7.044 3.546 1.00 87.81 88 ARG A N 1
ATOM 706 C CA . ARG A 1 88 ? -11.365 7.043 3.425 1.00 87.81 88 ARG A CA 1
ATOM 707 C C . ARG A 1 88 ? -11.918 5.639 3.177 1.00 87.81 88 ARG A C 1
ATOM 709 O O . ARG A 1 88 ? -12.891 5.258 3.821 1.00 87.81 88 ARG A O 1
ATOM 716 N N . LEU A 1 89 ? -11.317 4.882 2.260 1.00 87.50 89 LEU A N 1
ATOM 717 C CA . LEU A 1 89 ? -11.758 3.530 1.899 1.00 87.50 89 LEU A CA 1
ATOM 718 C C . LEU A 1 89 ? -11.511 2.508 3.020 1.00 87.50 89 LEU A C 1
ATOM 720 O O . LEU A 1 89 ? -12.327 1.612 3.210 1.00 87.50 89 LEU A O 1
ATOM 724 N N . CYS A 1 90 ? -10.428 2.663 3.782 1.00 87.81 90 CYS A N 1
ATOM 725 C CA . CYS A 1 90 ? -10.069 1.790 4.902 1.00 87.81 90 CYS A CA 1
ATOM 726 C C . CYS A 1 90 ? -10.660 2.240 6.252 1.00 87.81 90 CYS A C 1
ATOM 728 O O . CYS A 1 90 ? -10.456 1.567 7.258 1.00 87.81 90 CYS A O 1
ATOM 730 N N . GLY A 1 91 ? -11.347 3.387 6.315 1.00 86.56 91 GLY A N 1
ATOM 731 C CA . GLY A 1 91 ? -11.845 3.954 7.575 1.00 86.56 91 GLY A CA 1
ATOM 732 C C . GLY A 1 91 ? -10.736 4.393 8.545 1.00 86.56 91 GLY A C 1
ATOM 733 O O . GLY A 1 91 ? -10.950 4.430 9.757 1.00 86.56 91 GLY A O 1
ATOM 734 N N . LEU A 1 92 ? -9.545 4.713 8.033 1.00 86.12 92 LEU A N 1
ATOM 735 C CA . LEU A 1 92 ? -8.391 5.114 8.836 1.00 86.12 92 LEU A CA 1
ATOM 736 C C . LEU A 1 92 ? -8.457 6.607 9.160 1.00 86.12 92 LEU A C 1
ATOM 738 O O . LEU A 1 92 ? -8.739 7.437 8.296 1.00 86.12 92 LEU A O 1
ATOM 742 N N . LYS A 1 93 ? -8.143 6.963 10.407 1.00 78.94 93 LYS A N 1
ATOM 743 C CA . LYS A 1 93 ? -7.991 8.366 10.813 1.00 78.94 93 LYS A CA 1
ATOM 744 C C . LYS A 1 93 ? -6.635 8.896 10.349 1.00 78.94 93 LYS A C 1
ATOM 746 O O . LYS A 1 93 ? -5.647 8.163 10.349 1.00 78.94 93 LYS A O 1
ATOM 751 N N . ASP A 1 94 ? -6.575 10.170 9.969 1.00 64.81 94 ASP A N 1
ATOM 752 C CA . ASP A 1 94 ? -5.292 10.825 9.720 1.00 64.81 94 ASP A CA 1
ATOM 753 C C . ASP A 1 94 ? -4.629 11.130 11.072 1.00 64.81 94 ASP A C 1
ATOM 755 O O . ASP A 1 94 ? -5.207 11.890 11.851 1.00 64.81 94 ASP A O 1
ATOM 759 N N . PRO A 1 95 ? -3.444 10.572 11.378 1.00 58.06 95 PRO A N 1
ATOM 760 C CA . PRO A 1 95 ? -2.748 10.880 12.627 1.00 58.06 95 PRO A CA 1
ATOM 761 C C . PRO A 1 95 ? -2.365 12.364 12.744 1.00 58.06 95 PRO A C 1
ATOM 763 O O . PRO A 1 95 ? -2.108 12.829 13.845 1.00 58.06 95 PRO A O 1
ATOM 766 N N . ASN A 1 96 ? -2.366 13.117 11.636 1.00 52.69 96 ASN A N 1
ATOM 767 C CA . ASN A 1 96 ? -2.071 14.553 11.630 1.00 52.69 96 ASN A CA 1
ATOM 768 C C . ASN A 1 96 ? -3.318 15.445 11.748 1.00 52.69 96 ASN A C 1
ATOM 770 O O . ASN A 1 96 ? -3.187 16.668 11.795 1.00 52.69 96 ASN A O 1
ATOM 774 N N . ILE A 1 97 ? -4.522 14.866 11.780 1.00 52.41 97 ILE A N 1
ATOM 775 C CA . ILE A 1 97 ? -5.751 15.589 12.120 1.00 52.41 97 ILE A CA 1
ATOM 776 C C . ILE A 1 97 ? -5.998 15.336 13.608 1.00 52.41 97 ILE A C 1
ATOM 778 O O . ILE A 1 97 ? -6.941 14.655 14.007 1.00 52.41 97 ILE A O 1
ATOM 782 N N . GLU A 1 98 ? -5.113 15.869 14.454 1.00 46.84 98 GLU A N 1
ATOM 783 C CA . GLU A 1 98 ? -5.518 16.152 15.824 1.00 46.84 98 GLU A CA 1
ATOM 784 C C . GLU A 1 98 ? -6.644 17.179 15.740 1.00 46.84 98 GLU A C 1
ATOM 786 O O . GLU A 1 98 ? -6.491 18.292 15.227 1.00 46.84 98 GLU A O 1
ATOM 791 N N . LEU A 1 99 ? -7.816 16.728 16.174 1.00 49.72 99 LEU A N 1
ATOM 792 C CA . LEU A 1 99 ? -9.014 17.520 16.362 1.00 49.72 99 LEU A CA 1
ATOM 793 C C . LEU A 1 99 ? -8.626 18.766 17.159 1.00 49.72 99 LEU A C 1
ATOM 795 O O . LEU A 1 99 ? -8.440 18.685 18.369 1.00 49.72 99 LEU A O 1
ATOM 799 N N . ARG A 1 100 ? -8.512 19.922 16.496 1.00 43.00 100 ARG A N 1
ATOM 800 C CA . ARG A 1 100 ? -8.580 21.191 17.217 1.00 43.00 100 ARG A CA 1
ATOM 801 C C . ARG A 1 100 ? -9.961 21.220 17.878 1.00 43.00 100 ARG A C 1
ATOM 803 O O . ARG A 1 100 ? -10.950 21.189 17.136 1.00 43.00 100 ARG A O 1
ATOM 810 N N . PRO A 1 101 ? -10.059 21.213 19.219 1.00 46.81 101 PRO A N 1
ATOM 811 C CA . PRO A 1 101 ? -11.341 21.432 19.861 1.00 46.81 101 PRO A CA 1
ATOM 812 C C . PRO A 1 101 ? -11.826 22.825 19.444 1.00 46.81 101 PRO A C 1
ATOM 814 O O . PRO A 1 101 ? -11.031 23.766 19.371 1.00 46.81 101 PRO A O 1
ATOM 817 N N . ARG A 1 102 ? -13.100 22.904 19.055 1.00 47.47 102 ARG A N 1
ATOM 818 C CA . ARG A 1 102 ? -13.788 24.180 18.847 1.00 47.47 102 ARG A CA 1
ATOM 819 C C . ARG A 1 102 ? -13.935 24.912 20.170 1.00 47.47 102 ARG A C 1
ATOM 821 O O . ARG A 1 102 ? -14.140 24.209 21.184 1.00 47.47 102 ARG A O 1
#

Secondary structure (DSSP, 8-state):
-----S-EEEEEEEE-SSSS--EEEEEEEEE-SSEEEEEETTEEEEEEGGG--EEEEETTEEEEE-SSS-EEEEE-TTTHHHHHHHHHHHTPPPTT------

Solvent-accessible surface area (backbone atoms only — not comparable to full-atom values): 5988 Å² total; per-residue (Å²): 134,85,82,75,60,55,66,84,38,61,28,41,32,42,52,42,68,75,50,103,59,86,46,78,46,72,32,41,32,37,47,46,89,62,30,38,39,38,40,41,101,91,46,78,51,75,46,54,37,88,43,48,74,44,75,48,77,58,101,51,33,41,37,38,24,52,50,99,70,38,40,37,35,34,36,25,83,84,49,72,64,50,53,58,50,49,26,63,65,50,71,49,79,60,89,85,63,68,78,74,81,130

Mean predicted aligned error: 9.54 Å

pLDDT: mean 71.88, std 16.42, range [34.97, 90.25]

Radius of gyration: 13.93 Å; Cα contacts (8 Å, |Δi|>4): 194; chains: 1; bounding box: 39×35×37 Å

Sequence (102 aa):
MSRKGSDNAAVIMKARVRVPGMFFIFGRARLLHDRIIITDLFYREVIPLSEVTAVTWQGEELRISLGPEERVMLRMRGAGAWKFEIQRLCGLKDPNIELRPR